Protein AF-A0A7S4FEX1-F1 (afdb_monomer_lite)

Structure (mmCIF, N/CA/C/O backbone):
data_AF-A0A7S4FEX1-F1
#
_entry.id   AF-A0A7S4FEX1-F1
#
loop_
_atom_site.group_PDB
_atom_site.id
_atom_site.type_symbol
_atom_site.label_atom_id
_atom_site.label_alt_id
_atom_site.label_comp_id
_atom_site.label_asym_id
_atom_site.label_entity_id
_atom_site.label_seq_id
_atom_site.pdbx_PDB_ins_code
_atom_site.Cartn_x
_atom_site.Cartn_y
_atom_site.Cartn_z
_atom_site.occupancy
_atom_site.B_iso_or_equiv
_atom_site.auth_seq_id
_atom_site.auth_comp_id
_atom_site.auth_asym_id
_atom_site.auth_atom_id
_atom_site.pdbx_PDB_model_num
ATOM 1 N N . GLY A 1 1 ? 20.109 12.187 31.258 1.00 40.97 1 GLY A N 1
ATOM 2 C CA . GLY A 1 1 ? 19.176 11.047 31.218 1.00 40.97 1 GLY A CA 1
ATOM 3 C C . GLY A 1 1 ? 19.101 10.563 29.791 1.00 40.97 1 GLY A C 1
ATOM 4 O O . GLY A 1 1 ? 18.711 11.352 28.947 1.00 40.97 1 GLY A O 1
ATOM 5 N N . GLY A 1 2 ? 19.553 9.335 29.529 1.00 47.75 2 GLY A N 1
ATOM 6 C CA . GLY A 1 2 ? 19.675 8.766 28.182 1.00 47.75 2 GLY A CA 1
ATOM 7 C C . GLY A 1 2 ? 21.085 8.893 27.602 1.00 47.75 2 GLY A C 1
ATOM 8 O O . GLY A 1 2 ? 21.296 9.622 26.645 1.00 47.75 2 GLY A O 1
ATOM 9 N N . SER A 1 3 ? 22.059 8.211 28.201 1.00 45.66 3 SER A N 1
ATOM 10 C CA . SER A 1 3 ? 23.366 7.976 27.580 1.00 45.66 3 SER A CA 1
ATOM 11 C C . SER A 1 3 ? 23.697 6.495 27.710 1.00 45.66 3 SER A C 1
ATOM 13 O O . SER A 1 3 ? 23.170 5.817 28.594 1.00 45.66 3 SER A O 1
ATOM 15 N N . VAL A 1 4 ? 24.577 6.026 26.830 1.00 53.19 4 VAL A N 1
ATOM 16 C CA . VAL A 1 4 ? 25.059 4.651 26.599 1.00 53.19 4 VAL A CA 1
ATOM 17 C C . VAL A 1 4 ? 25.680 3.996 27.862 1.00 53.19 4 VAL A C 1
ATOM 19 O O . VAL A 1 4 ? 26.098 2.844 27.839 1.00 53.19 4 VAL A O 1
ATOM 22 N N . HIS A 1 5 ? 25.650 4.692 29.005 1.00 52.31 5 HIS A N 1
ATOM 23 C CA . HIS A 1 5 ? 26.141 4.285 30.319 1.00 52.31 5 HIS A CA 1
ATOM 24 C C . HIS A 1 5 ? 25.072 4.489 31.419 1.00 52.31 5 HIS A C 1
ATOM 26 O O . HIS A 1 5 ? 25.101 5.482 32.142 1.00 52.31 5 HIS A O 1
ATOM 32 N N . GLY A 1 6 ? 24.120 3.558 31.566 1.00 54.84 6 GLY A N 1
ATOM 33 C CA . GLY A 1 6 ? 23.283 3.469 32.780 1.00 54.84 6 GLY A CA 1
ATOM 34 C C . GLY A 1 6 ? 22.022 4.344 32.838 1.00 54.84 6 GLY A C 1
ATOM 35 O O . GLY A 1 6 ? 21.563 4.691 33.923 1.00 54.84 6 GLY A O 1
ATOM 36 N N . GLY A 1 7 ? 21.434 4.711 31.695 1.00 61.22 7 GLY A N 1
ATOM 37 C CA . GLY A 1 7 ? 20.085 5.291 31.674 1.00 61.22 7 GLY A CA 1
ATOM 38 C C . GLY A 1 7 ? 18.982 4.253 31.974 1.00 61.22 7 GLY A C 1
ATOM 39 O O . GLY A 1 7 ? 19.156 3.084 31.641 1.00 61.22 7 GLY A O 1
ATOM 40 N N . PRO A 1 8 ? 17.820 4.661 32.526 1.00 59.88 8 PRO A N 1
ATOM 41 C CA . PRO A 1 8 ? 16.710 3.761 32.884 1.00 59.88 8 PRO A CA 1
ATOM 42 C C . PRO A 1 8 ? 15.978 3.136 31.682 1.00 59.88 8 PRO A C 1
ATOM 44 O O . PRO A 1 8 ? 15.052 2.352 31.866 1.00 59.88 8 PRO A O 1
ATOM 47 N N . VAL A 1 9 ? 16.366 3.486 30.452 1.00 58.16 9 VAL A N 1
ATOM 48 C CA . VAL A 1 9 ? 15.767 2.955 29.225 1.00 58.16 9 VAL A CA 1
ATOM 49 C C . VAL A 1 9 ? 16.798 2.071 28.523 1.00 58.16 9 VAL A C 1
ATOM 51 O O . VAL A 1 9 ? 17.798 2.601 28.029 1.00 58.16 9 VAL A O 1
ATOM 54 N N . PRO A 1 10 ? 16.583 0.746 28.444 1.00 54.19 10 PRO A N 1
ATOM 55 C CA . PRO A 1 10 ? 17.452 -0.119 27.667 1.00 54.19 10 PRO A CA 1
ATOM 56 C C . PRO A 1 10 ? 17.302 0.237 26.182 1.00 54.19 10 PRO A C 1
ATOM 58 O O . PRO A 1 10 ? 16.234 0.080 25.591 1.00 54.19 10 PRO A O 1
ATOM 61 N N . MET A 1 11 ? 18.372 0.744 25.567 1.00 56.38 11 MET A N 1
ATOM 62 C CA . MET A 1 11 ? 18.439 0.947 24.119 1.00 56.38 11 MET A CA 1
ATOM 63 C C . MET A 1 11 ? 18.483 -0.423 23.438 1.00 56.38 11 MET A C 1
ATOM 65 O O . MET A 1 11 ? 19.546 -1.021 23.281 1.00 56.38 11 MET A O 1
ATOM 69 N N . ASN A 1 12 ? 17.318 -0.927 23.039 1.00 58.44 12 ASN A N 1
ATOM 70 C CA . ASN A 1 12 ? 17.206 -2.061 22.133 1.00 58.44 12 ASN A CA 1
ATOM 71 C C . ASN A 1 12 ? 17.870 -1.674 20.796 1.00 58.44 12 ASN A C 1
ATOM 73 O O . ASN A 1 12 ? 17.290 -0.919 20.019 1.00 58.44 12 ASN A O 1
ATOM 77 N N . LYS A 1 13 ? 19.136 -2.085 20.610 1.00 52.88 13 LYS A N 1
ATOM 78 C CA . LYS A 1 13 ? 20.015 -1.901 19.433 1.00 52.88 13 LYS A CA 1
ATOM 79 C C . LYS A 1 13 ? 19.433 -1.025 18.308 1.00 52.88 13 LYS A C 1
ATOM 81 O O . LYS A 1 13 ? 18.731 -1.566 17.469 1.00 52.88 13 LYS A O 1
ATOM 86 N N . ASN A 1 14 ? 19.771 0.270 18.255 1.00 57.16 14 ASN A N 1
ATOM 87 C CA . ASN A 1 14 ? 19.659 1.219 17.115 1.00 57.16 14 ASN A CA 1
ATOM 88 C C . ASN A 1 14 ? 18.377 1.274 16.240 1.00 57.16 14 ASN A C 1
ATOM 90 O O . ASN A 1 14 ? 18.293 2.138 15.376 1.00 57.16 14 ASN A O 1
ATOM 94 N N . LEU A 1 15 ? 17.374 0.424 16.442 1.00 55.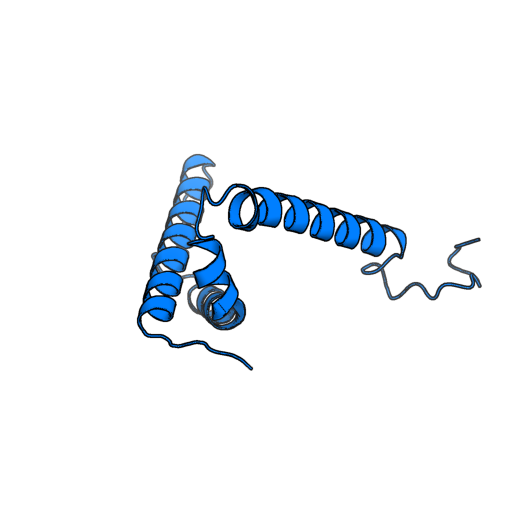56 15 LEU A N 1
ATOM 95 C CA . LEU A 1 15 ? 16.183 0.312 15.599 1.00 55.56 15 LEU A CA 1
ATOM 96 C C . LEU A 1 15 ? 14.928 0.820 16.316 1.00 55.56 15 LEU A C 1
ATOM 98 O O . LEU A 1 15 ? 13.964 1.178 15.653 1.00 55.56 15 LEU A O 1
ATOM 102 N N . TRP A 1 16 ? 14.916 0.853 17.653 1.00 61.94 16 TRP A N 1
ATOM 103 C CA . TRP A 1 16 ? 13.720 1.173 18.442 1.00 61.94 16 TRP A CA 1
ATOM 104 C C . TRP A 1 16 ? 14.049 2.138 19.582 1.00 61.94 16 TRP A C 1
ATOM 106 O O . TRP A 1 16 ? 14.110 1.759 20.753 1.00 61.94 16 TRP A O 1
ATOM 116 N N . SER A 1 17 ? 14.276 3.410 19.245 1.00 77.62 17 SER A N 1
ATOM 117 C CA . SER A 1 17 ? 14.317 4.460 20.262 1.00 77.62 17 SER A CA 1
ATOM 118 C C . SER A 1 17 ? 12.901 4.864 20.690 1.00 77.62 17 SER A C 1
ATOM 120 O O . SER A 1 17 ? 11.987 4.849 19.865 1.00 77.62 17 SER A O 1
ATOM 122 N N . PRO A 1 18 ? 12.683 5.268 21.955 1.00 79.81 18 PRO A N 1
ATOM 123 C CA . PRO A 1 18 ? 11.370 5.738 22.400 1.00 79.81 18 PRO A CA 1
ATOM 124 C C . PRO A 1 18 ? 10.833 6.893 21.549 1.00 79.81 18 PRO A C 1
ATOM 126 O O . PRO A 1 18 ? 9.647 6.933 21.242 1.00 79.81 18 PRO A O 1
ATOM 129 N N . SER A 1 19 ? 11.707 7.806 21.112 1.00 82.25 19 SER A N 1
ATOM 130 C CA . SER A 1 19 ? 11.336 8.892 20.203 1.00 82.25 19 SER A CA 1
ATOM 131 C C . SER A 1 19 ? 10.902 8.377 18.831 1.00 82.25 19 SER A C 1
ATOM 133 O O . SER A 1 19 ? 9.894 8.843 18.310 1.00 82.25 19 SER A O 1
ATOM 135 N N . PHE A 1 20 ? 11.599 7.386 18.267 1.00 84.81 20 PHE A N 1
ATOM 136 C CA . PHE A 1 20 ? 11.208 6.751 17.007 1.00 84.81 20 PHE A CA 1
ATOM 137 C C . PHE A 1 20 ? 9.837 6.072 17.114 1.00 84.81 20 PHE A C 1
ATOM 139 O O . PHE A 1 20 ? 8.984 6.286 16.257 1.00 84.81 20 PHE A O 1
ATOM 146 N N . VAL A 1 21 ? 9.592 5.322 18.193 1.00 87.25 21 VAL A N 1
ATOM 147 C CA . VAL A 1 21 ? 8.308 4.640 18.428 1.00 87.25 21 VAL A CA 1
ATOM 148 C C . VAL A 1 21 ? 7.168 5.644 18.595 1.00 87.25 21 VAL A C 1
ATOM 150 O O . VAL A 1 21 ? 6.106 5.456 18.009 1.00 87.25 21 VAL A O 1
ATOM 153 N N . LEU A 1 22 ? 7.381 6.726 19.351 1.00 88.00 22 LEU A N 1
ATOM 154 C CA . LEU A 1 22 ? 6.370 7.770 19.535 1.00 88.00 22 LEU A CA 1
ATOM 155 C C . LEU A 1 22 ? 6.047 8.495 18.225 1.00 88.00 22 LEU A C 1
ATOM 157 O O . LEU A 1 22 ? 4.876 8.735 17.941 1.00 88.00 22 LEU A O 1
ATOM 161 N N . VAL A 1 23 ? 7.058 8.814 17.413 1.00 91.06 23 VAL A N 1
ATOM 162 C CA . VAL A 1 23 ? 6.850 9.467 16.112 1.00 91.06 23 VAL A CA 1
ATOM 163 C C . VAL A 1 23 ? 6.133 8.533 15.139 1.00 91.06 23 VAL A C 1
ATOM 165 O O . VAL A 1 23 ? 5.145 8.940 14.532 1.00 91.06 23 VAL A O 1
ATOM 168 N N . LEU A 1 24 ? 6.578 7.279 15.014 1.00 91.12 24 LEU A N 1
ATOM 169 C CA . LEU A 1 24 ? 5.960 6.299 14.119 1.00 91.12 24 LEU A CA 1
ATOM 170 C C . LEU A 1 24 ? 4.523 5.974 14.545 1.00 91.12 24 LEU A C 1
ATOM 172 O O . LEU A 1 24 ? 3.620 5.963 13.712 1.00 91.12 24 LEU A O 1
ATOM 176 N N . GLY A 1 25 ? 4.302 5.761 15.844 1.00 91.88 25 GLY A N 1
ATOM 177 C CA . GLY A 1 25 ? 2.975 5.526 16.407 1.00 91.88 25 GLY A CA 1
ATOM 178 C C . GLY A 1 25 ? 2.051 6.728 16.217 1.00 91.88 25 GLY A C 1
ATOM 179 O O .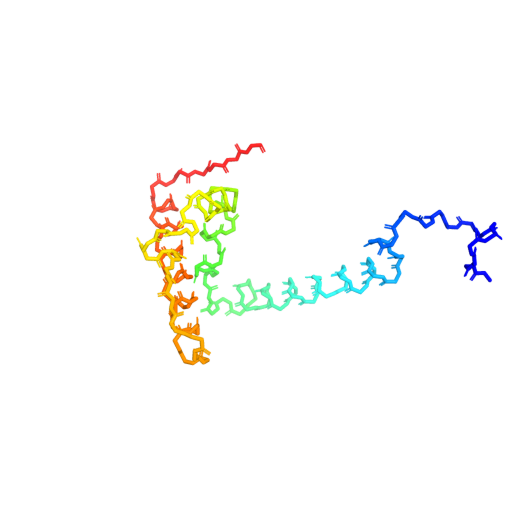 GLY A 1 25 ? 0.927 6.569 15.747 1.00 91.88 25 GLY A O 1
ATOM 180 N N . GLY A 1 26 ? 2.534 7.942 16.499 1.00 94.19 26 GLY A N 1
ATOM 181 C CA . GLY A 1 26 ? 1.785 9.178 16.263 1.00 94.19 26 GLY A CA 1
ATOM 182 C C . GLY A 1 26 ? 1.401 9.361 14.792 1.00 94.19 26 GLY A C 1
ATOM 183 O O . GLY A 1 26 ? 0.239 9.624 14.489 1.00 94.19 26 GLY A O 1
ATOM 184 N N . ALA A 1 27 ? 2.341 9.148 13.867 1.00 94.56 27 ALA A N 1
ATOM 185 C CA . ALA A 1 27 ? 2.075 9.202 12.431 1.00 94.56 27 ALA A CA 1
ATOM 186 C C . ALA A 1 27 ? 1.044 8.149 11.985 1.00 94.56 27 ALA A C 1
ATOM 188 O O . ALA A 1 27 ? 0.157 8.461 11.189 1.00 94.56 27 ALA A O 1
ATOM 189 N N . ALA A 1 28 ? 1.111 6.929 12.526 1.00 93.62 28 ALA A N 1
ATOM 190 C CA . ALA A 1 28 ? 0.138 5.877 12.243 1.00 93.62 28 ALA A CA 1
ATOM 191 C C . ALA A 1 28 ? -1.277 6.254 12.714 1.00 93.62 28 ALA A C 1
ATOM 193 O O . ALA A 1 28 ? -2.233 6.072 11.963 1.00 93.62 28 ALA A O 1
ATOM 194 N N . PHE A 1 29 ? -1.421 6.835 13.912 1.00 95.12 29 PHE A N 1
ATOM 195 C CA . PHE A 1 29 ? -2.721 7.309 14.402 1.00 95.12 29 PHE A CA 1
ATOM 196 C C . PHE A 1 29 ? -3.275 8.473 13.579 1.00 95.12 29 PHE A C 1
ATOM 198 O O . PHE A 1 29 ? -4.475 8.505 13.318 1.00 95.12 29 PHE A O 1
ATOM 205 N N . LEU A 1 30 ? -2.425 9.399 13.129 1.00 96.19 30 LEU A N 1
ATOM 206 C CA . LEU A 1 30 ? -2.844 10.486 12.240 1.00 96.19 30 LEU A CA 1
ATOM 207 C C . LEU A 1 30 ? -3.329 9.957 10.885 1.00 96.19 30 LEU A C 1
ATOM 209 O O . LEU A 1 30 ? -4.379 10.383 10.404 1.00 96.19 30 LEU A O 1
ATOM 213 N N . LEU A 1 31 ? -2.609 9.000 10.2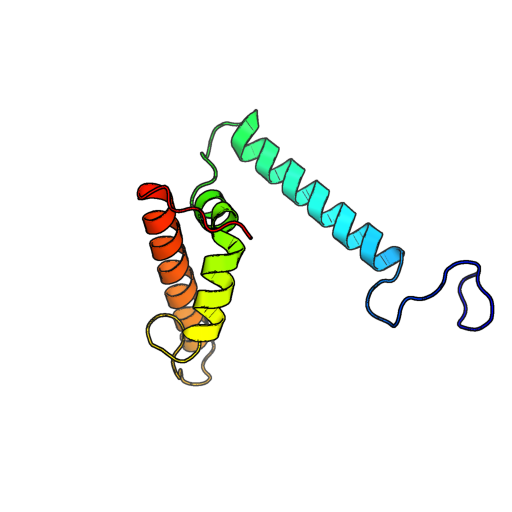91 1.00 93.88 31 LEU A N 1
ATOM 214 C CA . LEU A 1 31 ? -3.046 8.332 9.063 1.00 93.88 31 LEU A CA 1
ATOM 215 C C . LEU A 1 31 ? -4.368 7.590 9.265 1.00 93.88 31 LEU A C 1
ATOM 217 O O . LEU A 1 31 ? -5.271 7.727 8.441 1.00 93.88 31 LEU A O 1
ATOM 221 N N . LEU A 1 32 ? -4.505 6.849 10.367 1.00 92.75 32 LEU A N 1
ATOM 222 C CA . LEU A 1 32 ? -5.740 6.146 10.701 1.00 92.75 32 LEU A CA 1
ATOM 223 C C . LEU A 1 32 ? -6.913 7.121 10.850 1.00 92.75 32 LEU A C 1
ATOM 225 O O . LEU A 1 32 ? -7.967 6.885 10.270 1.00 92.75 32 LEU A O 1
ATOM 229 N N . ALA A 1 33 ? -6.723 8.230 11.568 1.00 94.56 33 ALA A N 1
ATOM 230 C CA . ALA A 1 33 ? -7.745 9.258 11.742 1.00 94.56 33 ALA A CA 1
ATOM 231 C C . ALA A 1 33 ? -8.164 9.884 10.401 1.00 94.56 33 ALA A C 1
ATOM 233 O O . ALA A 1 33 ? -9.353 10.091 10.164 1.00 94.56 33 ALA A O 1
ATOM 234 N N . GLY A 1 34 ? -7.206 10.135 9.502 1.00 93.75 34 GLY A N 1
ATOM 235 C CA . GLY A 1 34 ? -7.482 10.633 8.155 1.00 93.75 34 GLY A CA 1
ATOM 236 C C . GLY A 1 34 ? -8.303 9.650 7.317 1.00 93.75 34 GLY A C 1
ATOM 237 O O . GLY A 1 34 ? -9.328 10.028 6.752 1.00 93.75 34 GLY A O 1
ATOM 238 N N . VAL A 1 35 ? -7.893 8.378 7.270 1.00 90.94 35 VAL A N 1
ATOM 239 C CA . VAL A 1 35 ? -8.616 7.338 6.519 1.00 90.94 35 VAL A CA 1
ATOM 240 C C . VAL A 1 35 ? -10.010 7.108 7.104 1.00 90.94 35 VAL A C 1
ATOM 242 O O . VAL A 1 35 ? -10.969 7.045 6.341 1.00 90.94 35 VAL A O 1
ATOM 245 N N . TYR A 1 36 ? -10.142 7.067 8.431 1.00 91.44 36 TYR A N 1
ATOM 246 C CA . TYR A 1 36 ? -11.430 6.975 9.124 1.00 91.44 36 TYR A CA 1
ATOM 247 C C . TYR A 1 36 ? -12.345 8.161 8.786 1.00 91.44 36 TYR A C 1
ATOM 249 O O . TYR A 1 36 ? -13.517 7.984 8.470 1.00 91.44 36 TYR A O 1
ATOM 257 N N . GLY A 1 37 ? -11.812 9.386 8.769 1.00 93.12 37 GLY A N 1
ATOM 258 C CA . GLY A 1 37 ? -12.576 10.567 8.366 1.00 93.12 37 GLY A CA 1
ATOM 259 C C . GLY A 1 37 ? -13.116 10.468 6.934 1.00 93.12 37 GLY A C 1
ATOM 260 O O . GLY A 1 37 ? -14.264 10.818 6.678 1.00 93.12 37 GLY A O 1
ATOM 261 N N . VAL A 1 38 ? -12.319 9.953 5.996 1.00 91.19 38 VAL A N 1
ATOM 262 C CA . VAL A 1 38 ? -12.722 9.826 4.584 1.00 91.19 38 VAL A CA 1
ATOM 263 C C . VAL A 1 38 ? -13.696 8.664 4.357 1.00 91.19 38 VAL A C 1
ATOM 265 O O . VAL A 1 38 ? -14.677 8.819 3.625 1.00 91.19 38 VAL A O 1
ATOM 268 N N . VAL A 1 39 ? -13.419 7.503 4.952 1.00 91.62 39 VAL A N 1
ATOM 269 C CA . VAL A 1 39 ? -14.172 6.261 4.727 1.00 91.62 39 VAL A CA 1
ATOM 270 C C . VAL A 1 39 ? -15.406 6.204 5.615 1.00 91.62 39 VAL A C 1
ATOM 272 O O . VAL A 1 39 ? -16.504 6.036 5.101 1.00 91.62 39 VAL A O 1
ATOM 275 N N . ASP A 1 40 ? -15.247 6.372 6.927 1.00 90.62 40 ASP A N 1
ATOM 276 C CA . ASP A 1 40 ? -16.313 6.139 7.901 1.00 90.62 40 ASP A CA 1
ATOM 277 C C . ASP A 1 40 ? -17.174 7.382 8.153 1.00 90.62 40 ASP A C 1
ATOM 279 O O . ASP A 1 40 ? -18.393 7.266 8.268 1.00 90.62 40 ASP A O 1
ATOM 283 N N . VAL A 1 41 ? -16.582 8.580 8.196 1.00 91.88 41 VAL A N 1
ATOM 284 C CA . VAL A 1 41 ? -17.345 9.817 8.459 1.00 91.88 41 VAL A CA 1
ATOM 285 C C . VAL A 1 41 ? -17.923 10.403 7.173 1.00 91.88 41 VAL A C 1
ATOM 287 O O . VAL A 1 41 ? -19.125 10.633 7.083 1.00 91.88 41 VAL A O 1
ATOM 290 N N . ALA A 1 42 ? -17.081 10.645 6.167 1.00 91.12 42 ALA A N 1
ATOM 291 C CA . ALA A 1 42 ? -17.508 11.274 4.921 1.00 91.12 42 ALA A CA 1
ATOM 292 C C . ALA A 1 42 ? -18.150 10.284 3.931 1.00 91.12 42 ALA A C 1
ATOM 294 O O . ALA A 1 42 ? -18.836 10.724 3.011 1.00 91.12 42 ALA A O 1
ATOM 295 N N . GLN A 1 43 ? -17.934 8.969 4.100 1.00 87.38 43 GLN A N 1
ATOM 296 C CA . GLN A 1 43 ? -18.496 7.900 3.252 1.00 87.38 43 GLN A CA 1
ATOM 297 C C . GLN A 1 43 ? -18.257 8.110 1.742 1.00 87.38 43 GLN A C 1
ATOM 299 O O . GLN A 1 43 ? -18.987 7.589 0.900 1.00 87.38 43 GLN A O 1
ATOM 304 N N . VAL A 1 44 ? -17.208 8.858 1.378 1.00 89.06 44 VAL A N 1
ATOM 305 C CA . VAL A 1 44 ? -16.876 9.181 -0.024 1.00 89.06 44 VAL A CA 1
ATOM 306 C C . 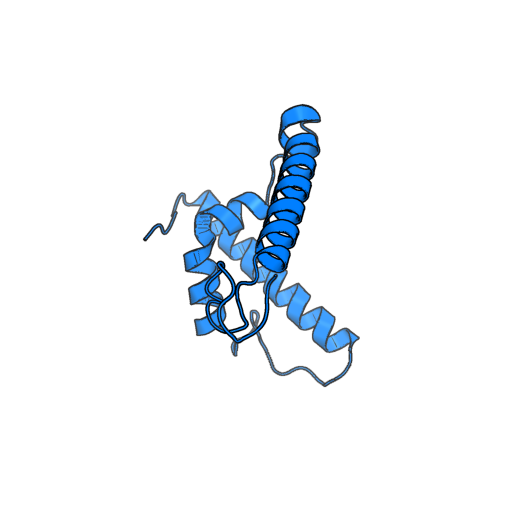VAL A 1 44 ? -16.206 7.991 -0.713 1.00 89.06 44 VAL A C 1
ATOM 308 O O . VAL A 1 44 ? -16.239 7.863 -1.936 1.00 89.06 44 VAL A O 1
ATOM 311 N N . TRP A 1 45 ? -15.592 7.097 0.065 1.00 88.06 45 TRP A N 1
ATOM 312 C CA . TRP A 1 45 ? -14.822 5.979 -0.457 1.00 88.06 45 TRP A CA 1
ATOM 313 C C . TRP A 1 45 ? -14.974 4.724 0.398 1.00 88.06 45 TRP A C 1
ATOM 315 O O . TRP A 1 45 ? -14.905 4.781 1.617 1.00 88.06 45 TRP A O 1
ATOM 325 N N . GLN A 1 46 ? -15.101 3.562 -0.248 1.00 82.31 46 GLN A N 1
ATOM 326 C CA . GLN A 1 46 ? -15.262 2.261 0.421 1.00 82.31 46 GLN A CA 1
ATOM 327 C C . GLN A 1 46 ? -13.930 1.611 0.863 1.00 82.31 46 GLN A C 1
ATOM 329 O O . GLN A 1 46 ? -13.909 0.453 1.285 1.00 82.31 46 GLN A O 1
ATOM 334 N N . GLY A 1 47 ? -12.801 2.317 0.720 1.00 81.00 47 GLY A N 1
ATOM 335 C CA . GLY A 1 47 ? -11.473 1.847 1.137 1.00 81.00 47 GLY A CA 1
ATOM 336 C C . GLY A 1 47 ? -10.774 0.882 0.168 1.00 81.00 47 GLY A C 1
ATOM 337 O O . GLY A 1 47 ? -9.767 0.278 0.526 1.00 81.00 47 GLY A O 1
ATOM 338 N N . MET A 1 48 ? -11.274 0.699 -1.056 1.00 84.75 48 MET A N 1
ATOM 339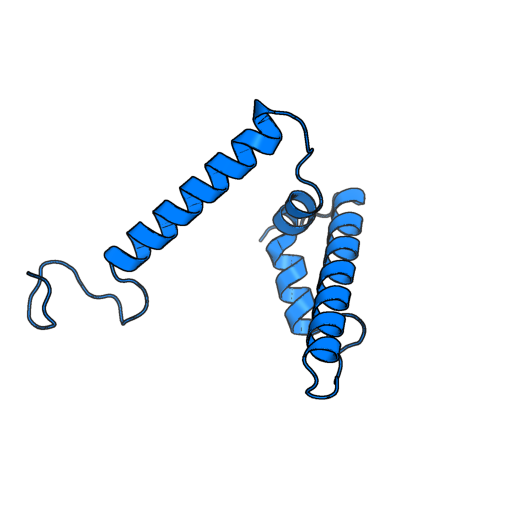 C CA . MET A 1 48 ? -10.685 -0.195 -2.069 1.00 84.75 48 MET A CA 1
ATOM 340 C C . MET A 1 48 ? -9.818 0.614 -3.052 1.00 84.75 48 MET A C 1
ATOM 342 O O . MET A 1 48 ? -10.318 1.617 -3.559 1.00 84.75 48 MET A O 1
ATOM 346 N N . PRO A 1 49 ? -8.554 0.245 -3.355 1.00 84.56 49 PRO A N 1
ATOM 347 C CA . PRO A 1 49 ? -7.934 -1.082 -3.227 1.00 84.56 49 PRO A CA 1
ATOM 348 C C . PRO A 1 49 ? -7.224 -1.378 -1.898 1.00 84.56 49 PRO A C 1
ATOM 350 O O . PRO A 1 49 ? -6.887 -2.537 -1.659 1.00 84.56 49 PRO A O 1
ATOM 353 N N . LEU A 1 50 ? -7.023 -0.384 -1.023 1.00 86.62 50 LEU A N 1
ATOM 354 C CA . LEU A 1 50 ? -6.239 -0.544 0.213 1.00 86.62 50 LEU A CA 1
ATOM 355 C C . LEU A 1 50 ? -6.746 -1.688 1.099 1.00 86.62 50 LEU A C 1
ATOM 357 O O . LEU A 1 50 ? -5.954 -2.479 1.598 1.00 86.62 50 LEU A O 1
ATOM 361 N N . ARG A 1 51 ? -8.066 -1.836 1.227 1.00 86.50 51 ARG A N 1
ATOM 362 C CA . ARG A 1 51 ? -8.702 -2.931 1.963 1.00 86.50 51 ARG A CA 1
ATOM 363 C C . ARG A 1 51 ? -8.379 -4.304 1.373 1.00 86.50 51 ARG A C 1
ATOM 365 O O . ARG A 1 51 ? -8.070 -5.223 2.122 1.00 86.50 51 ARG A O 1
ATOM 372 N N . ALA A 1 52 ? -8.447 -4.452 0.049 1.00 88.12 52 ALA A N 1
ATOM 373 C CA . ALA A 1 52 ? -8.208 -5.733 -0.620 1.00 88.12 52 ALA A CA 1
ATOM 374 C C . ALA A 1 52 ? -6.747 -6.182 -0.471 1.00 88.12 52 ALA A C 1
ATOM 376 O O . ALA A 1 52 ? -6.489 -7.355 -0.202 1.00 88.12 52 ALA A O 1
ATOM 377 N N . VAL A 1 53 ? -5.810 -5.235 -0.593 1.00 89.94 53 VAL A N 1
ATOM 378 C CA . VAL A 1 53 ? -4.377 -5.471 -0.369 1.00 89.94 53 VAL A CA 1
ATOM 379 C C . VAL A 1 53 ? -4.103 -5.757 1.108 1.00 89.94 53 VAL A C 1
ATOM 381 O O . VAL A 1 53 ? -3.420 -6.725 1.423 1.00 89.94 53 VAL A O 1
ATOM 384 N N . GLY A 1 54 ? -4.682 -4.974 2.022 1.00 87.38 54 GLY A N 1
ATOM 385 C CA . GLY A 1 54 ? -4.485 -5.130 3.465 1.00 87.38 54 GLY A CA 1
ATOM 386 C C . GLY A 1 54 ? -4.986 -6.468 4.011 1.00 87.38 54 GLY A C 1
ATOM 387 O O . GLY A 1 54 ? -4.297 -7.094 4.810 1.00 87.38 54 GLY A O 1
ATOM 388 N N . MET A 1 55 ? -6.138 -6.954 3.538 1.00 88.44 55 MET A N 1
ATOM 389 C CA . MET A 1 55 ? -6.691 -8.256 3.943 1.00 88.44 55 MET A CA 1
ATOM 390 C C . MET A 1 55 ? -5.876 -9.460 3.443 1.00 88.44 55 MET A C 1
ATOM 392 O O . MET A 1 55 ? -6.053 -10.558 3.958 1.00 88.44 55 MET A O 1
ATOM 396 N N . ASN A 1 56 ? -5.003 -9.268 2.451 1.00 90.62 56 ASN A N 1
ATOM 397 C CA . ASN A 1 56 ? -4.147 -10.306 1.871 1.00 90.62 56 ASN A CA 1
ATOM 398 C C . ASN A 1 56 ? -2.661 -9.925 1.939 1.00 90.62 56 ASN A C 1
ATOM 400 O O . ASN A 1 56 ? -1.868 -10.346 1.098 1.00 90.62 56 ASN A O 1
ATOM 404 N N . SER A 1 57 ? -2.275 -9.119 2.928 1.00 89.25 57 SER A N 1
ATOM 405 C CA . SER A 1 57 ? -0.948 -8.498 3.001 1.00 89.25 57 SER A CA 1
ATOM 406 C C . SER A 1 57 ? 0.201 -9.511 2.962 1.00 89.25 57 SER A C 1
ATOM 408 O O . SER A 1 57 ? 1.168 -9.295 2.234 1.00 89.25 57 SER A O 1
ATOM 410 N N . ILE A 1 58 ? 0.074 -10.649 3.656 1.00 88.69 58 ILE A N 1
ATOM 411 C CA . ILE A 1 58 ? 1.094 -11.709 3.644 1.00 88.69 58 ILE A CA 1
ATOM 412 C C . ILE A 1 58 ? 1.212 -12.396 2.280 1.00 88.69 58 ILE A C 1
ATOM 414 O O . ILE A 1 58 ? 2.319 -12.647 1.811 1.00 88.69 58 ILE A O 1
ATOM 418 N N . ALA A 1 59 ? 0.088 -12.657 1.608 1.00 90.19 59 ALA A N 1
ATOM 419 C CA . ALA A 1 59 ? 0.087 -13.289 0.293 1.00 90.19 59 ALA A CA 1
ATOM 420 C C . ALA A 1 59 ? 0.724 -12.376 -0.762 1.00 90.19 59 ALA A C 1
ATOM 422 O O . ALA A 1 59 ? 1.507 -12.839 -1.588 1.00 90.19 59 ALA A O 1
ATOM 423 N N . ILE A 1 60 ? 0.429 -11.074 -0.699 1.00 91.25 60 ILE A N 1
ATOM 424 C CA . ILE A 1 60 ? 1.041 -10.065 -1.570 1.00 91.25 60 ILE A CA 1
ATOM 425 C C . ILE A 1 60 ? 2.537 -9.930 -1.275 1.00 91.25 60 ILE A C 1
ATOM 427 O O . ILE A 1 60 ? 3.323 -9.862 -2.212 1.00 91.25 60 ILE A O 1
ATOM 431 N N . TYR A 1 61 ? 2.944 -9.936 -0.002 1.00 90.88 61 TYR A N 1
ATOM 432 C CA . TYR A 1 61 ? 4.354 -9.872 0.385 1.00 90.88 61 TYR A CA 1
ATOM 433 C C . TYR A 1 61 ? 5.149 -11.067 -0.150 1.00 90.88 61 TYR A C 1
ATOM 435 O O . TYR A 1 61 ? 6.105 -10.885 -0.901 1.00 90.88 61 TYR A O 1
ATOM 443 N N . VAL A 1 62 ? 4.716 -12.290 0.175 1.00 91.19 62 VAL A N 1
ATOM 444 C CA . VAL A 1 62 ? 5.375 -13.515 -0.300 1.00 91.19 62 VAL A CA 1
ATOM 445 C C . VAL A 1 62 ? 5.367 -13.555 -1.823 1.00 91.19 62 VAL A C 1
ATOM 447 O O . VAL A 1 62 ? 6.391 -13.833 -2.440 1.00 91.19 62 VAL A O 1
ATOM 450 N N . GLY A 1 63 ? 4.239 -13.220 -2.448 1.00 89.62 63 GLY A N 1
ATOM 451 C CA . GLY A 1 63 ? 4.140 -13.129 -3.895 1.00 89.62 63 GLY A CA 1
ATOM 452 C C . GLY A 1 63 ? 5.146 -12.140 -4.486 1.00 89.62 63 GLY A C 1
ATOM 453 O O . GLY A 1 63 ? 5.835 -12.480 -5.444 1.00 89.62 63 GLY A O 1
ATOM 454 N N . HIS A 1 64 ? 5.286 -10.947 -3.909 1.00 90.62 64 HIS A N 1
ATOM 455 C CA . HIS A 1 64 ? 6.231 -9.951 -4.400 1.00 90.62 64 HIS A CA 1
ATOM 456 C C . HIS A 1 64 ? 7.672 -10.445 -4.320 1.00 90.62 64 HIS A C 1
ATOM 458 O O . HIS A 1 64 ? 8.372 -10.347 -5.322 1.00 90.62 64 HIS A O 1
ATOM 464 N N . GLU A 1 65 ? 8.077 -11.042 -3.199 1.00 89.81 65 GLU A N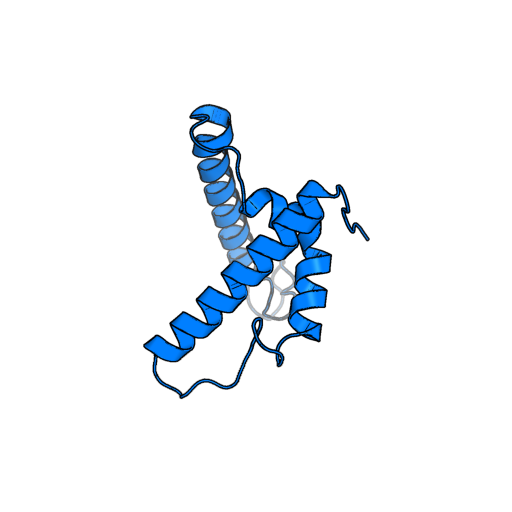 1
ATOM 465 C CA . GLU A 1 65 ? 9.415 -11.626 -3.040 1.00 89.81 65 GLU A CA 1
ATOM 466 C C . GLU A 1 65 ? 9.662 -12.755 -4.051 1.00 89.81 65 GLU A C 1
ATOM 468 O O . GLU A 1 65 ? 10.715 -12.822 -4.683 1.00 89.81 65 GLU A O 1
ATOM 473 N N . THR A 1 66 ? 8.664 -13.617 -4.273 1.00 89.25 66 THR A N 1
ATOM 474 C CA . THR A 1 66 ? 8.798 -14.759 -5.193 1.00 89.25 66 THR A CA 1
ATOM 475 C C . THR A 1 66 ? 8.841 -14.313 -6.661 1.00 89.25 66 THR A C 1
ATOM 477 O O . THR A 1 66 ? 9.537 -14.919 -7.477 1.00 89.25 66 THR A O 1
ATOM 480 N N . PHE A 1 67 ? 8.113 -13.246 -7.010 1.00 87.06 67 PHE A N 1
ATOM 481 C CA . PHE A 1 67 ? 7.969 -12.745 -8.382 1.00 87.06 67 PHE A CA 1
ATOM 482 C C . PHE A 1 67 ? 8.766 -11.462 -8.675 1.00 87.06 67 PHE A C 1
ATOM 484 O O . PHE A 1 67 ? 8.593 -10.880 -9.744 1.00 87.06 67 PHE A O 1
ATOM 491 N N . ALA A 1 68 ? 9.662 -11.024 -7.785 1.00 81.94 68 ALA A N 1
ATOM 492 C CA . ALA A 1 68 ? 10.378 -9.745 -7.891 1.00 81.94 68 ALA A CA 1
ATOM 493 C C . ALA A 1 68 ? 11.177 -9.563 -9.199 1.00 81.94 68 ALA A C 1
ATOM 495 O O . ALA A 1 68 ? 11.418 -8.435 -9.620 1.00 81.94 68 ALA A O 1
ATOM 496 N N . GLY A 1 69 ? 11.587 -10.657 -9.849 1.00 82.56 69 GLY A N 1
ATOM 497 C CA . GLY A 1 69 ? 12.318 -10.640 -11.123 1.00 82.56 69 GLY A CA 1
ATOM 498 C C . GLY A 1 69 ? 11.480 -10.960 -12.365 1.00 82.56 69 GLY A C 1
ATOM 499 O O . GLY A 1 69 ? 12.036 -11.020 -13.461 1.00 82.56 69 GLY A O 1
ATOM 500 N N . TYR A 1 70 ? 10.177 -11.209 -12.210 1.00 85.31 70 TYR A N 1
ATOM 501 C CA . TYR A 1 70 ? 9.302 -11.624 -13.304 1.00 85.31 70 TYR A CA 1
ATOM 502 C C . TYR A 1 70 ? 8.365 -10.493 -13.731 1.00 85.31 70 TYR A C 1
ATOM 504 O O . TYR A 1 70 ? 7.677 -9.874 -12.916 1.00 85.31 70 TYR A O 1
ATOM 512 N N . PHE A 1 71 ? 8.279 -10.260 -15.043 1.00 83.62 71 PHE A N 1
ATOM 513 C CA . PHE A 1 71 ? 7.259 -9.385 -15.615 1.00 83.62 71 PHE A CA 1
ATOM 514 C C . PHE A 1 71 ? 5.861 -9.929 -15.264 1.00 83.62 71 PHE A C 1
ATOM 516 O O . PHE A 1 71 ? 5.640 -11.132 -15.417 1.00 83.62 71 PHE A O 1
ATOM 523 N N . PRO A 1 72 ? 4.894 -9.098 -14.829 1.00 82.00 72 PRO A N 1
ATOM 524 C CA . PRO A 1 72 ? 4.902 -7.629 -14.745 1.00 82.00 72 PRO A CA 1
ATOM 525 C C . PRO A 1 72 ? 5.315 -7.043 -13.377 1.00 82.00 72 PRO A C 1
ATOM 527 O O . PRO A 1 72 ? 5.283 -5.827 -13.209 1.00 82.00 72 PRO A O 1
ATOM 530 N N . PHE A 1 73 ? 5.666 -7.873 -12.391 1.00 82.25 73 PHE A N 1
ATOM 531 C CA . PHE A 1 73 ? 5.897 -7.454 -11.000 1.00 82.25 73 PHE A CA 1
ATOM 532 C C . PHE A 1 73 ? 7.286 -6.862 -10.753 1.00 82.25 73 PHE A C 1
ATOM 534 O O . PHE A 1 73 ? 7.448 -6.027 -9.864 1.00 82.25 73 PHE A O 1
ATOM 541 N N . GLY A 1 74 ? 8.266 -7.248 -11.565 1.00 79.31 74 GLY A N 1
ATOM 542 C CA . GLY A 1 74 ? 9.565 -6.600 -11.631 1.00 79.31 74 GLY A CA 1
ATOM 543 C C . GLY A 1 74 ? 10.333 -7.073 -12.856 1.00 79.31 74 GLY A C 1
ATOM 544 O O . GLY A 1 74 ? 10.288 -8.239 -13.235 1.00 79.31 74 GLY A O 1
ATOM 545 N N . PHE A 1 75 ? 10.977 -6.143 -13.548 1.00 81.31 75 PHE A N 1
ATOM 546 C CA . PHE A 1 75 ? 11.737 -6.434 -14.757 1.00 81.31 75 PHE A CA 1
ATOM 547 C C . PHE A 1 75 ? 12.851 -5.408 -14.926 1.00 81.31 75 PHE A C 1
ATOM 549 O O . PHE A 1 75 ? 12.765 -4.287 -14.423 1.00 81.31 75 PHE A O 1
ATOM 556 N N . SER A 1 76 ? 13.909 -5.805 -15.633 1.00 81.31 76 SER A N 1
ATOM 557 C CA . SER A 1 76 ? 15.073 -4.951 -15.849 1.00 81.31 76 SER A CA 1
ATOM 558 C C . SER A 1 76 ? 14.689 -3.750 -16.709 1.00 81.31 76 SER A C 1
ATOM 560 O O . SER A 1 76 ? 14.443 -3.883 -17.908 1.00 81.31 76 SER A O 1
ATOM 562 N N . THR A 1 77 ? 14.644 -2.570 -16.096 1.00 83.00 77 THR A N 1
ATOM 563 C CA . THR A 1 77 ? 14.426 -1.300 -16.789 1.00 83.00 77 THR A CA 1
ATOM 564 C C . THR A 1 77 ? 15.717 -0.498 -16.884 1.00 83.00 77 THR A C 1
ATOM 566 O O . THR A 1 77 ? 16.547 -0.571 -15.975 1.00 83.00 77 THR A O 1
ATOM 569 N N . PRO A 1 78 ? 15.894 0.315 -17.940 1.00 84.12 78 PRO A N 1
ATOM 570 C CA . PRO A 1 78 ? 16.985 1.281 -17.984 1.00 84.12 78 PRO A CA 1
ATOM 571 C C . PRO A 1 78 ? 16.921 2.220 -16.769 1.00 84.12 78 PRO A C 1
ATOM 573 O O . PRO A 1 78 ? 15.838 2.506 -16.255 1.00 84.12 78 PRO A O 1
ATOM 576 N N . SER A 1 79 ? 18.072 2.737 -16.336 1.00 86.19 79 SER A N 1
ATOM 577 C CA . SER A 1 79 ? 18.249 3.593 -15.147 1.00 86.19 79 SER A CA 1
ATOM 578 C C . SER A 1 79 ? 17.670 5.010 -15.289 1.00 86.19 79 SER A C 1
ATOM 580 O O . SER A 1 79 ? 18.136 5.958 -14.662 1.00 86.19 79 SER A O 1
ATOM 582 N N . ASN A 1 80 ? 16.644 5.173 -16.121 1.00 92.50 80 ASN A N 1
ATOM 583 C CA . ASN A 1 80 ? 15.967 6.436 -16.344 1.00 92.50 80 ASN A CA 1
ATOM 584 C C . ASN A 1 80 ? 14.795 6.569 -15.361 1.00 92.50 80 ASN A C 1
ATOM 586 O O . ASN A 1 80 ? 14.012 5.631 -15.202 1.00 92.50 80 ASN A O 1
ATOM 590 N N . HIS A 1 81 ? 14.628 7.737 -14.733 1.00 90.44 81 HIS A N 1
ATOM 591 C CA . HIS A 1 81 ? 13.607 7.945 -13.692 1.00 90.44 81 HIS A CA 1
ATOM 592 C C . HIS A 1 81 ? 12.185 7.603 -14.158 1.00 90.44 81 HIS A C 1
ATOM 594 O O . HIS A 1 81 ? 11.425 6.983 -13.420 1.00 90.44 81 HIS A O 1
ATOM 600 N N . ALA A 1 82 ? 11.842 7.952 -15.402 1.00 90.00 82 ALA A N 1
ATOM 601 C CA . ALA A 1 82 ? 10.540 7.631 -15.983 1.00 90.00 82 ALA A CA 1
ATOM 602 C C . ALA A 1 82 ? 10.332 6.117 -16.164 1.00 90.00 82 ALA A C 1
ATOM 604 O O . ALA A 1 82 ? 9.239 5.612 -15.920 1.00 90.00 82 ALA A O 1
ATOM 605 N N . ALA A 1 83 ? 11.384 5.387 -16.549 1.00 87.81 83 ALA A N 1
ATOM 606 C CA . ALA A 1 83 ? 11.318 3.942 -16.744 1.00 87.81 83 ALA A CA 1
ATOM 607 C C . ALA A 1 83 ? 11.145 3.211 -15.403 1.00 87.81 83 ALA A C 1
ATOM 609 O O . ALA A 1 83 ? 10.272 2.354 -15.292 1.00 87.81 83 ALA A O 1
ATOM 610 N N . LEU A 1 84 ? 11.889 3.622 -14.372 1.00 89.44 84 LEU A N 1
ATOM 611 C CA . LEU A 1 84 ? 11.742 3.108 -13.005 1.00 89.44 84 LEU A CA 1
ATOM 612 C C . LEU A 1 84 ? 10.358 3.411 -12.417 1.00 89.44 84 LEU A C 1
ATOM 614 O O . LEU A 1 84 ? 9.713 2.534 -11.852 1.00 89.44 84 LEU A O 1
ATOM 618 N N . LEU A 1 85 ? 9.859 4.640 -12.583 1.00 90.81 85 LEU A N 1
ATOM 619 C CA . LEU A 1 85 ? 8.511 4.986 -12.134 1.00 90.81 85 LEU A CA 1
ATOM 620 C C . LEU A 1 85 ? 7.464 4.113 -12.834 1.00 90.81 85 LEU A C 1
ATOM 622 O O . LEU A 1 85 ? 6.559 3.596 -12.183 1.00 90.81 85 LEU A O 1
ATOM 626 N N . SER A 1 86 ? 7.603 3.914 -14.147 1.00 89.25 86 SER A N 1
ATOM 627 C CA . SER A 1 86 ? 6.671 3.091 -14.914 1.00 89.25 86 SER A CA 1
ATOM 628 C C . SER A 1 86 ? 6.677 1.625 -14.473 1.00 89.25 86 SER A C 1
ATOM 630 O O . SER A 1 86 ? 5.602 1.054 -14.308 1.00 89.25 86 SER A O 1
ATOM 632 N N . SER A 1 87 ? 7.843 1.024 -14.202 1.00 88.81 87 SER A N 1
ATOM 633 C CA . SER A 1 87 ? 7.915 -0.370 -13.746 1.00 88.81 87 SER A CA 1
ATOM 634 C C . SER A 1 87 ? 7.306 -0.549 -12.360 1.00 88.81 87 SER A C 1
ATOM 636 O O . SER A 1 87 ? 6.521 -1.475 -12.161 1.00 88.81 87 SER A O 1
ATOM 638 N N . HIS A 1 88 ? 7.569 0.371 -11.429 1.00 89.62 88 HIS A N 1
ATOM 639 C CA . HIS A 1 88 ? 6.941 0.340 -10.109 1.00 89.62 88 HIS A CA 1
ATOM 640 C C . HIS A 1 88 ? 5.425 0.545 -10.179 1.00 89.62 88 HIS A C 1
ATOM 642 O O . HIS A 1 88 ? 4.684 -0.174 -9.510 1.00 89.62 88 HIS A O 1
ATOM 648 N N . LEU A 1 89 ? 4.939 1.471 -11.011 1.00 92.12 89 LEU A N 1
ATOM 649 C CA . LEU A 1 89 ? 3.501 1.671 -11.205 1.00 92.12 89 LEU A CA 1
ATOM 650 C C . LEU A 1 89 ? 2.831 0.424 -11.787 1.00 92.12 89 LEU A C 1
ATOM 652 O O . LEU A 1 89 ? 1.784 0.017 -11.289 1.00 92.12 89 LEU A O 1
ATOM 656 N N . ILE A 1 90 ? 3.442 -0.214 -12.788 1.00 91.50 90 ILE A N 1
ATOM 657 C CA . ILE A 1 90 ? 2.934 -1.462 -13.374 1.00 91.50 90 ILE A CA 1
ATOM 658 C C . ILE A 1 90 ? 2.881 -2.567 -12.313 1.00 91.50 90 ILE A C 1
ATOM 660 O O . ILE A 1 90 ? 1.851 -3.231 -12.180 1.00 91.50 90 ILE A O 1
ATOM 664 N N . GLY A 1 91 ? 3.943 -2.726 -11.519 1.00 91.75 91 GLY A N 1
ATOM 665 C CA . GLY A 1 91 ? 3.996 -3.713 -10.442 1.00 91.75 91 GLY A CA 1
ATOM 666 C C . GLY A 1 91 ? 2.907 -3.491 -9.389 1.00 91.75 91 GLY A C 1
ATOM 667 O O . GLY A 1 91 ? 2.183 -4.424 -9.042 1.00 91.75 91 GLY A O 1
ATOM 668 N N . VAL A 1 92 ? 2.725 -2.247 -8.929 1.00 91.25 92 VAL A N 1
ATOM 669 C CA . VAL A 1 92 ? 1.681 -1.885 -7.955 1.00 91.25 92 VAL A CA 1
ATOM 670 C C . VAL A 1 92 ? 0.284 -2.116 -8.526 1.00 91.25 92 VAL A C 1
ATOM 672 O O . VAL A 1 92 ? -0.561 -2.700 -7.851 1.00 91.25 92 VAL A O 1
ATOM 675 N N . VAL A 1 93 ? 0.028 -1.708 -9.771 1.00 92.75 93 VAL A N 1
ATOM 676 C CA . VAL A 1 93 ? -1.264 -1.942 -10.434 1.00 92.75 93 VAL A CA 1
ATOM 677 C C . VAL A 1 93 ? -1.540 -3.439 -10.553 1.00 92.75 93 VAL A C 1
ATOM 679 O O . VAL A 1 93 ? -2.650 -3.878 -10.253 1.00 92.75 93 VAL A O 1
ATOM 682 N N . CYS A 1 94 ? -0.536 -4.237 -10.918 1.00 92.06 94 CYS A N 1
ATOM 683 C CA . CYS A 1 94 ? -0.694 -5.680 -11.017 1.00 92.06 94 CYS A CA 1
ATOM 684 C C . CYS A 1 94 ? -1.010 -6.314 -9.654 1.00 92.06 94 CYS A C 1
ATOM 686 O O . CYS A 1 94 ? -1.973 -7.074 -9.545 1.00 92.06 94 CYS A O 1
ATOM 688 N N . TRP A 1 95 ? -0.292 -5.938 -8.590 1.00 91.81 95 TRP A N 1
ATOM 689 C CA . TRP A 1 95 ? -0.586 -6.417 -7.235 1.00 91.81 95 TRP A CA 1
ATOM 690 C C . TRP A 1 95 ? -1.956 -5.971 -6.725 1.00 91.81 95 TRP A C 1
ATOM 692 O O . TRP A 1 95 ? -2.659 -6.767 -6.104 1.00 91.81 95 TRP A O 1
ATOM 702 N N . CYS A 1 96 ? -2.391 -4.749 -7.036 1.00 91.19 96 CYS A N 1
ATOM 703 C CA . CYS A 1 96 ? -3.749 -4.291 -6.747 1.00 91.19 96 CYS A CA 1
ATOM 704 C C . CYS A 1 96 ? -4.803 -5.154 -7.459 1.00 91.19 96 CYS A C 1
ATOM 706 O O . CYS A 1 96 ? -5.804 -5.522 -6.843 1.00 91.19 96 CYS A O 1
ATOM 708 N N . CYS A 1 97 ? -4.578 -5.523 -8.724 1.00 91.00 97 CYS A N 1
ATOM 709 C CA . CYS A 1 97 ? -5.459 -6.431 -9.463 1.00 91.00 97 CYS A CA 1
ATOM 710 C C . CYS A 1 97 ? -5.496 -7.831 -8.837 1.00 91.00 97 CYS A C 1
ATOM 712 O O . CYS A 1 97 ? -6.581 -8.384 -8.651 1.00 91.00 97 CYS A O 1
ATOM 714 N N . VAL A 1 98 ? -4.339 -8.388 -8.465 1.00 90.12 98 VAL A N 1
ATOM 715 C CA . VAL A 1 98 ? -4.243 -9.695 -7.792 1.00 90.12 98 VAL A CA 1
ATOM 716 C C . VAL A 1 98 ? -4.972 -9.666 -6.449 1.00 90.12 98 VAL A C 1
ATOM 718 O O . VAL A 1 98 ? -5.827 -10.514 -6.197 1.00 90.12 98 VAL A O 1
ATOM 721 N N . ALA A 1 99 ? -4.713 -8.656 -5.619 1.00 89.44 99 ALA A N 1
ATOM 722 C CA . ALA A 1 99 ? -5.382 -8.478 -4.335 1.00 89.44 99 ALA A CA 1
ATOM 723 C C . ALA A 1 99 ? -6.901 -8.341 -4.498 1.00 89.44 99 ALA A C 1
ATOM 725 O O . ALA A 1 99 ? -7.673 -8.933 -3.743 1.00 89.44 99 ALA A O 1
ATOM 726 N N . HIS A 1 100 ? -7.349 -7.596 -5.511 1.00 88.94 100 HIS A N 1
ATOM 727 C CA . HIS A 1 100 ? -8.768 -7.454 -5.813 1.00 88.94 100 HIS A CA 1
ATOM 728 C C . HIS A 1 100 ? -9.400 -8.775 -6.279 1.00 88.94 100 HIS A C 1
ATOM 730 O O . HIS A 1 100 ? -10.518 -9.096 -5.875 1.00 88.94 100 HIS A O 1
ATOM 736 N N . HIS A 1 101 ? -8.690 -9.569 -7.084 1.00 89.62 101 HIS A N 1
ATOM 737 C CA . HIS A 1 101 ? -9.136 -10.898 -7.497 1.00 89.62 101 HIS A CA 1
ATOM 738 C C . HIS A 1 101 ? -9.260 -11.853 -6.299 1.00 89.62 101 HIS A C 1
ATOM 740 O O . HIS A 1 101 ? -10.290 -12.506 -6.134 1.00 89.62 101 HIS A O 1
ATOM 746 N N . MET A 1 102 ? -8.264 -11.875 -5.408 1.00 87.12 102 MET A N 1
ATOM 747 C CA . MET A 1 102 ? -8.315 -12.657 -4.166 1.00 87.12 102 MET A CA 1
ATOM 748 C C . MET A 1 102 ? -9.486 -12.238 -3.272 1.00 87.12 102 MET A C 1
ATOM 750 O O . MET A 1 102 ? -10.225 -13.091 -2.779 1.00 87.12 102 MET A O 1
ATOM 754 N N . TYR A 1 103 ? -9.706 -10.926 -3.131 1.00 87.75 103 TYR A N 1
ATOM 755 C CA . TYR A 1 103 ? -10.822 -10.368 -2.369 1.00 87.75 103 TYR A CA 1
ATOM 756 C C . TYR A 1 103 ? -12.182 -10.809 -2.930 1.00 87.75 103 TYR A C 1
ATOM 758 O O . TYR A 1 103 ? -13.052 -11.234 -2.170 1.00 87.75 103 TYR A O 1
ATOM 766 N N . LYS A 1 104 ? -12.363 -10.775 -4.259 1.00 86.00 104 LYS A N 1
ATOM 767 C CA . LYS A 1 104 ? -13.592 -11.252 -4.920 1.00 86.00 104 LYS A CA 1
ATOM 768 C C . LYS A 1 104 ? -13.844 -12.741 -4.696 1.00 86.00 104 LYS A C 1
ATOM 770 O O . LYS A 1 104 ? -14.985 -13.131 -4.464 1.00 86.00 104 LYS A O 1
ATOM 775 N N . ASN A 1 105 ? -12.788 -13.549 -4.700 1.00 86.94 105 ASN A N 1
ATOM 776 C CA . ASN A 1 105 ? -12.876 -14.992 -4.478 1.00 86.94 105 ASN A CA 1
ATOM 777 C C . ASN A 1 105 ? -12.956 -15.378 -2.990 1.00 86.94 105 ASN A C 1
ATOM 779 O O . ASN A 1 105 ? -12.968 -16.565 -2.675 1.00 86.94 105 ASN A O 1
ATOM 783 N N . LYS A 1 106 ? -13.013 -14.395 -2.075 1.00 83.06 106 LYS A N 1
ATOM 784 C CA . LYS A 1 106 ? -13.038 -14.586 -0.612 1.00 83.06 106 LYS A CA 1
ATOM 785 C C . LYS A 1 106 ? -11.883 -15.447 -0.080 1.00 83.06 106 LYS A C 1
ATOM 787 O O . LYS A 1 106 ? -12.011 -16.082 0.964 1.00 83.06 106 LYS A O 1
ATOM 792 N N . CYS A 1 107 ? -10.759 -15.475 -0.792 1.00 78.38 107 CYS A N 1
ATOM 793 C CA . CYS A 1 107 ? -9.553 -16.148 -0.339 1.00 78.38 107 CYS A CA 1
ATOM 794 C C . CYS A 1 107 ? -8.756 -15.148 0.498 1.00 78.38 107 CYS A C 1
ATOM 796 O O . CYS A 1 107 ? -8.252 -14.164 -0.043 1.00 78.38 107 CYS A O 1
ATOM 798 N N . PHE A 1 108 ? -8.702 -15.382 1.810 1.00 84.62 108 PHE A N 1
ATOM 799 C CA . PHE A 1 108 ? -7.966 -14.556 2.762 1.00 84.62 108 PHE A CA 1
ATOM 800 C C . PHE A 1 108 ? -6.924 -15.423 3.442 1.00 84.62 108 PHE A C 1
ATOM 802 O O . PHE A 1 108 ? -7.258 -16.316 4.222 1.00 84.62 108 PHE A O 1
ATOM 809 N N . LEU A 1 109 ? -5.664 -15.193 3.090 1.00 76.94 109 LEU A N 1
ATOM 810 C CA . LEU A 1 109 ? -4.552 -15.949 3.644 1.00 76.94 109 LEU A CA 1
ATOM 811 C C . LEU A 1 109 ? -4.141 -15.281 4.959 1.00 76.94 109 LEU A C 1
ATOM 813 O O . LEU A 1 109 ? -3.515 -14.223 4.955 1.00 76.94 109 LEU A O 1
ATOM 817 N N . ALA A 1 110 ? -4.563 -15.879 6.070 1.00 71.88 110 ALA A N 1
ATOM 818 C CA . ALA A 1 110 ? -4.173 -15.499 7.421 1.00 71.88 110 ALA A CA 1
ATOM 819 C C . ALA A 1 110 ? -3.295 -16.616 7.999 1.00 71.88 110 ALA A C 1
ATOM 821 O O . ALA A 1 110 ? -3.630 -17.794 7.860 1.00 71.88 110 ALA A O 1
ATOM 822 N N . ILE A 1 111 ? -2.166 -16.234 8.591 1.00 64.00 111 ILE A N 1
ATOM 823 C CA . ILE A 1 111 ? -1.211 -17.106 9.286 1.00 64.00 111 ILE A CA 1
ATOM 824 C C . ILE A 1 111 ? -1.203 -16.727 10.760 1.00 64.00 111 ILE A C 1
ATOM 826 O O . ILE A 1 111 ? -1.299 -15.508 11.035 1.00 64.00 111 ILE A O 1
#

Sequence (111 aa):
GGSVHGGPVPMNKNLWSPSFVLVLGGAAFLLLAGVYGVVDVAQVWQGMPLRAVGMNSIAIYVGHETFAGYFPFGFSTPSNHAALLSSHLIGVVCWCCVAHHMYKNKCFLAI

pLDDT: mean 83.06, std 12.86, range [40.97, 96.19]

Foldseek 3Di:
DDDPPDDPDPPPPPPDDVVVCCVVVVVVVVVVVVVCCVCVVVVVDVCPPVVLCVQAVVVLVVVLVVCVDPPQLHHDFPPDPVRVVVSNVSNVVVSSVVSVVCVVVVNGDDD

Organism: NCBI:txid73025

Radius of gyration: 19.53 Å; chains: 1; bounding box: 45×28×51 Å

Secondary structure (DSSP, 8-state):
---TTT-SS---TTT--HHHHHHHHHHHHHHHHHHHIIIIIS-----TTHHHHHTTHHHHHHHHHHHTTSTTT-----S-HHHHHHHHHHHHHHHHHHHHHHHHTT-----